Protein AF-A0A973PKT0-F1 (afdb_monomer_lite)

pLDDT: mean 96.77, std 3.78, range [69.0, 98.56]

Secondary structure (DSSP, 8-state):
--EEE--S-EE-GGG-EEEEEEESS-HHHHHHHHHHHT--GGGEETTEEEEEHHHHHHHHHTT-

Sequence (64 aa):
MTVLIDPPNWPGPRGLMWSHLVSDSSLEELHAFAERLGVPGRAFDRDHYDVPETVHSRAVSLGA

Radius of gyration: 10.76 Å; chains: 1; bounding box: 26×18×25 Å

Foldseek 3Di:
DAWDKDQQDPADPPRWGKIKIADPDDPVVQVVLCVVLVHDPVQDDPTIGIDTNVSVVVSVVVGD

Structure (mmCIF, N/CA/C/O backbone):
data_AF-A0A973PKT0-F1
#
_entry.id   AF-A0A973PKT0-F1
#
loop_
_atom_site.group_PDB
_atom_site.id
_atom_site.type_symbol
_atom_site.label_atom_id
_atom_site.label_alt_id
_atom_site.label_comp_id
_atom_site.label_asym_id
_atom_site.label_entity_id
_atom_site.label_seq_id
_atom_site.pdbx_PDB_ins_code
_atom_site.Cartn_x
_atom_site.Cartn_y
_atom_site.Cartn_z
_atom_site.occupancy
_atom_site.B_iso_or_equiv
_atom_site.auth_seq_id
_atom_site.auth_comp_id
_atom_site.auth_asym_id
_atom_site.auth_atom_id
_atom_site.pdbx_PDB_model_num
ATOM 1 N N . MET A 1 1 ? -12.836 6.942 7.604 1.00 69.00 1 MET A N 1
ATOM 2 C CA . MET A 1 1 ? -11.976 5.767 7.459 1.00 69.00 1 MET A CA 1
ATOM 3 C C . MET A 1 1 ? -11.990 5.444 5.994 1.00 69.00 1 MET A C 1
ATOM 5 O O . MET A 1 1 ? -13.019 5.026 5.464 1.00 69.00 1 MET A O 1
ATOM 9 N N . THR A 1 2 ? -10.918 5.865 5.347 1.00 93.31 2 THR A N 1
ATOM 10 C CA . THR A 1 2 ? -10.727 5.767 3.911 1.00 93.31 2 THR A CA 1
ATOM 11 C C . THR A 1 2 ? -9.283 5.362 3.710 1.00 93.31 2 THR A C 1
ATOM 13 O O . THR A 1 2 ? -8.368 6.005 4.233 1.00 93.31 2 THR A O 1
ATOM 16 N N . VAL A 1 3 ? -9.086 4.299 2.941 1.00 97.56 3 VAL A N 1
ATOM 17 C CA . VAL A 1 3 ? -7.768 3.974 2.416 1.00 97.56 3 VAL A CA 1
ATOM 18 C C . VAL A 1 3 ? -7.542 4.855 1.198 1.00 97.56 3 VAL A C 1
ATOM 20 O O . VAL A 1 3 ? -8.449 5.016 0.394 1.00 97.56 3 VAL A O 1
ATOM 23 N N . LEU A 1 4 ? -6.367 5.461 1.099 1.00 98.31 4 LEU A N 1
ATOM 24 C CA . LEU A 1 4 ? -5.982 6.328 -0.007 1.00 98.31 4 LEU A CA 1
ATOM 25 C C . LEU A 1 4 ? -4.756 5.731 -0.685 1.00 98.31 4 LEU A C 1
ATOM 27 O O . LEU A 1 4 ? -3.846 5.248 -0.006 1.00 98.31 4 LEU A O 1
ATOM 31 N N . ILE A 1 5 ? -4.722 5.803 -2.011 1.00 98.56 5 ILE A N 1
ATOM 32 C CA . ILE A 1 5 ? -3.544 5.479 -2.816 1.00 98.56 5 ILE A CA 1
ATOM 33 C C . ILE A 1 5 ? -3.159 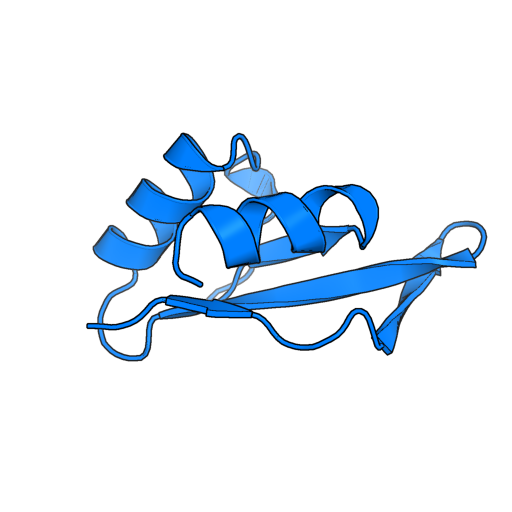6.673 -3.691 1.00 98.56 5 ILE A C 1
ATOM 35 O O . ILE A 1 5 ? -4.012 7.298 -4.324 1.00 98.56 5 ILE A O 1
ATOM 39 N N . ASP A 1 6 ? -1.874 7.014 -3.725 1.00 98.25 6 ASP A N 1
ATOM 40 C CA . ASP A 1 6 ? -1.358 8.023 -4.648 1.00 98.25 6 ASP A CA 1
ATOM 41 C C . ASP A 1 6 ? -1.069 7.426 -6.045 1.00 98.25 6 ASP A C 1
ATOM 43 O O . ASP A 1 6 ? -0.878 6.214 -6.205 1.00 98.25 6 ASP A O 1
ATOM 47 N N . PRO A 1 7 ? -1.035 8.253 -7.107 1.00 98.06 7 PRO A N 1
ATOM 48 C CA . PRO A 1 7 ? -0.604 7.789 -8.419 1.00 98.06 7 PRO A CA 1
ATOM 49 C C . PRO A 1 7 ? 0.822 7.221 -8.359 1.00 98.06 7 PRO A C 1
ATOM 51 O O . PRO A 1 7 ? 1.648 7.771 -7.632 1.00 98.06 7 PRO A O 1
ATOM 54 N N . PRO A 1 8 ? 1.155 6.203 -9.172 1.00 97.62 8 PRO A N 1
ATOM 55 C CA . PRO A 1 8 ? 2.481 5.600 -9.167 1.00 97.62 8 PRO A CA 1
ATOM 56 C C . PRO A 1 8 ? 3.512 6.586 -9.723 1.00 97.62 8 PRO A C 1
ATOM 58 O O . PRO A 1 8 ? 3.686 6.721 -10.935 1.00 97.62 8 PRO A O 1
ATOM 61 N N . ASN A 1 9 ? 4.167 7.318 -8.827 1.00 96.62 9 ASN A N 1
ATOM 62 C CA . ASN A 1 9 ? 5.073 8.419 -9.154 1.00 96.62 9 ASN A CA 1
ATOM 63 C C . ASN A 1 9 ? 6.438 8.298 -8.460 1.00 96.62 9 ASN A C 1
ATOM 65 O O . ASN A 1 9 ? 7.330 9.106 -8.731 1.00 96.62 9 ASN A O 1
ATOM 69 N N . TRP A 1 10 ? 6.617 7.289 -7.603 1.00 96.12 10 TRP A N 1
ATOM 70 C CA . TRP A 1 10 ? 7.861 7.065 -6.886 1.00 96.12 10 TRP A CA 1
ATOM 71 C C . TRP A 1 10 ? 8.768 6.083 -7.645 1.00 96.12 10 TRP A C 1
ATOM 73 O O . TRP A 1 10 ? 8.377 4.935 -7.877 1.00 96.12 10 TRP A O 1
ATOM 83 N N . PRO A 1 11 ? 9.980 6.490 -8.066 1.00 96.44 11 PRO A N 1
ATOM 84 C CA . PRO A 1 11 ? 10.841 5.647 -8.884 1.00 96.44 11 PRO A CA 1
ATOM 85 C C . PRO A 1 11 ? 11.475 4.520 -8.064 1.00 96.44 11 PRO A C 1
ATOM 87 O O . PRO A 1 11 ? 12.250 4.753 -7.137 1.00 96.44 11 PRO A O 1
ATOM 90 N N . GLY A 1 12 ? 11.200 3.281 -8.463 1.00 93.88 12 GLY A N 1
ATOM 91 C CA . GLY A 1 12 ? 11.799 2.082 -7.894 1.00 93.88 12 GLY A CA 1
ATOM 92 C C . GLY A 1 12 ? 12.792 1.374 -8.824 1.00 93.88 12 GLY A C 1
ATOM 93 O O . GLY A 1 12 ? 13.110 1.832 -9.928 1.00 93.88 12 GLY A O 1
ATOM 94 N N . PRO A 1 13 ? 13.311 0.211 -8.393 1.00 92.75 13 PRO A N 1
ATOM 95 C CA . PRO A 1 13 ? 14.268 -0.564 -9.172 1.00 92.75 13 PRO A CA 1
ATOM 96 C C . PRO A 1 13 ? 13.708 -0.974 -10.538 1.00 92.75 13 PRO A C 1
ATOM 98 O O . PRO A 1 13 ? 12.548 -1.364 -10.655 1.00 92.75 13 PRO A O 1
ATOM 101 N N . ARG A 1 14 ? 14.573 -0.982 -11.560 1.00 93.69 14 ARG A N 1
ATOM 102 C CA . ARG A 1 14 ? 14.246 -1.440 -12.927 1.00 93.69 14 ARG A CA 1
ATOM 103 C C . ARG A 1 14 ? 13.102 -0.660 -13.597 1.00 93.69 14 ARG A C 1
ATOM 105 O O . ARG A 1 14 ? 12.411 -1.215 -14.443 1.00 93.69 14 ARG A O 1
ATOM 112 N N . GLY A 1 15 ? 12.920 0.610 -13.234 1.00 94.69 15 GLY A N 1
ATOM 113 C CA . GLY A 1 15 ? 11.915 1.488 -13.842 1.00 94.69 15 GLY A CA 1
ATOM 114 C C . GLY A 1 15 ? 10.484 1.239 -13.367 1.00 94.69 15 GLY A C 1
ATOM 115 O O . GLY A 1 15 ? 9.571 1.840 -13.917 1.00 94.69 15 GLY A O 1
ATOM 116 N N . LEU A 1 16 ? 10.289 0.378 -12.363 1.00 96.19 16 LEU A N 1
ATOM 117 C CA . LEU A 1 16 ? 8.984 0.166 -11.749 1.00 96.19 16 LEU A CA 1
ATOM 118 C C . LEU A 1 16 ? 8.617 1.391 -10.911 1.00 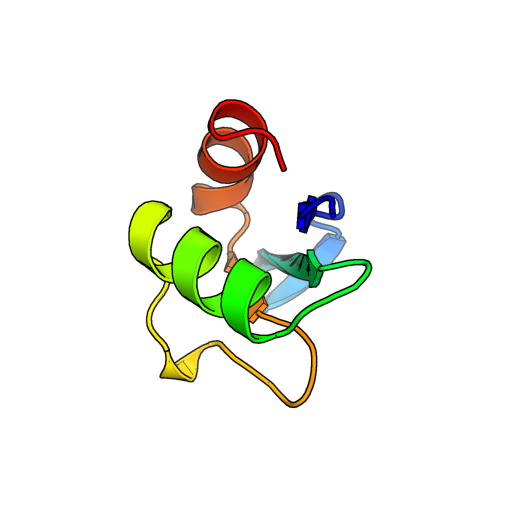96.19 16 LEU A C 1
ATOM 120 O O . LEU A 1 16 ? 9.397 1.775 -10.037 1.00 96.19 16 LEU A O 1
ATOM 124 N N . MET A 1 17 ? 7.444 1.971 -11.151 1.00 98.19 17 MET A N 1
ATOM 125 C CA . MET A 1 17 ? 6.917 3.035 -10.300 1.00 98.19 17 MET A CA 1
ATOM 126 C C . MET A 1 17 ? 6.176 2.452 -9.099 1.00 98.19 17 MET A C 1
ATOM 128 O O . MET A 1 17 ? 5.633 1.345 -9.156 1.00 98.19 17 MET A O 1
ATOM 132 N N . TRP A 1 18 ? 6.178 3.198 -8.004 1.00 98.06 18 TRP A N 1
ATOM 133 C CA . TRP A 1 18 ? 5.565 2.829 -6.738 1.00 98.06 18 TRP A CA 1
ATOM 134 C C . TRP A 1 18 ? 4.574 3.898 -6.294 1.00 98.06 18 TRP A C 1
ATOM 136 O O . TRP A 1 18 ? 4.707 5.074 -6.645 1.00 98.06 18 TRP A O 1
ATOM 146 N N . SER A 1 19 ? 3.594 3.428 -5.537 1.00 98.31 19 SER A N 1
ATOM 147 C CA . SER A 1 19 ? 2.578 4.202 -4.843 1.00 98.31 19 SER A CA 1
ATOM 148 C C . SER A 1 19 ? 2.656 3.907 -3.347 1.00 98.31 19 SER A C 1
ATOM 150 O O . SER A 1 19 ? 3.065 2.816 -2.942 1.00 98.31 19 SER A O 1
ATOM 152 N N . HIS A 1 20 ? 2.177 4.840 -2.545 1.00 98.31 20 HIS A N 1
ATOM 153 C CA . HIS A 1 20 ? 1.956 4.707 -1.120 1.00 98.31 20 HIS A CA 1
ATOM 154 C C . HIS A 1 20 ? 0.467 4.507 -0.855 1.00 98.31 20 HIS A C 1
ATOM 156 O O . HIS A 1 20 ? -0.393 5.248 -1.337 1.00 98.31 20 HIS A O 1
ATOM 162 N N . LEU A 1 21 ? 0.172 3.493 -0.055 1.00 98.38 21 LEU A N 1
ATOM 163 C CA . LEU A 1 21 ? -1.162 3.191 0.433 1.00 98.38 21 LEU A CA 1
ATOM 164 C C . LEU A 1 21 ? -1.233 3.556 1.918 1.00 98.38 21 LEU A C 1
ATOM 166 O O . LEU A 1 21 ? -0.447 3.041 2.717 1.00 98.38 21 LEU A O 1
ATOM 170 N N . VAL A 1 22 ? -2.176 4.417 2.290 1.00 98.38 22 VAL A N 1
ATOM 171 C CA . VAL A 1 22 ? -2.350 4.926 3.663 1.00 98.38 22 VAL A CA 1
ATOM 172 C C . VAL A 1 22 ? -3.798 4.792 4.118 1.00 98.38 22 VAL A C 1
ATOM 174 O O . VAL A 1 22 ? -4.701 4.702 3.293 1.00 98.38 22 VAL A O 1
ATOM 177 N N . SER A 1 23 ? -4.034 4.811 5.428 1.00 97.94 23 SER A N 1
ATOM 178 C CA . SER A 1 23 ? -5.363 5.078 5.992 1.00 97.94 23 SER A CA 1
ATOM 179 C C . SER A 1 23 ? -5.349 6.447 6.661 1.00 97.94 23 SER A C 1
ATOM 181 O O . SER A 1 23 ? -4.381 6.811 7.328 1.00 97.94 23 SER A O 1
ATOM 183 N N . ASP A 1 24 ? -6.439 7.197 6.507 1.00 95.12 24 ASP A N 1
ATOM 184 C CA . ASP A 1 24 ? -6.624 8.507 7.139 1.00 95.12 24 ASP A CA 1
ATOM 185 C C . ASP A 1 24 ? -6.865 8.440 8.659 1.00 95.12 24 ASP A C 1
ATOM 187 O O . ASP A 1 24 ? -6.931 9.477 9.323 1.00 95.12 24 ASP A O 1
ATOM 191 N N . SER A 1 25 ? -7.042 7.239 9.222 1.00 93.31 25 SER A N 1
ATOM 192 C CA . SER A 1 25 ? -7.559 7.089 10.587 1.00 93.31 25 SER A CA 1
ATOM 193 C C . SER A 1 25 ? -7.165 5.812 11.336 1.00 93.31 25 SER A C 1
ATOM 195 O O . SER A 1 25 ? -7.299 5.802 12.561 1.00 93.31 25 SER A O 1
ATOM 197 N N . SER A 1 26 ? -6.689 4.743 10.680 1.00 96.00 26 SER A N 1
ATOM 198 C CA . SER A 1 26 ? -6.333 3.492 11.373 1.00 96.00 26 SER A CA 1
ATOM 199 C C . SER A 1 26 ? -5.326 2.606 10.631 1.00 96.00 26 SER A C 1
ATOM 201 O O . SER A 1 26 ? -5.541 2.203 9.490 1.00 96.00 26 SER A O 1
ATOM 203 N N . LEU A 1 27 ? -4.270 2.177 11.335 1.00 97.69 27 LEU A N 1
ATOM 204 C CA . LEU A 1 27 ? -3.357 1.145 10.827 1.00 97.69 27 LEU A CA 1
ATOM 205 C C . LEU A 1 27 ? -4.031 -0.227 10.707 1.00 97.69 27 LEU A C 1
ATOM 207 O O . LEU A 1 27 ? -3.700 -0.988 9.806 1.00 97.69 27 LEU A O 1
ATOM 211 N N . GLU A 1 28 ? -4.998 -0.546 11.569 1.00 97.62 28 GLU A N 1
ATOM 212 C CA . GLU A 1 28 ? -5.737 -1.812 11.484 1.00 97.62 28 GLU A CA 1
ATOM 213 C C . GLU A 1 28 ? -6.547 -1.892 10.183 1.00 97.62 28 GLU A C 1
ATOM 215 O O . GLU A 1 28 ? -6.516 -2.912 9.493 1.00 97.62 28 GLU A O 1
ATOM 220 N N . GLU A 1 29 ? -7.199 -0.787 9.799 1.00 96.75 29 GLU A N 1
ATOM 221 C CA . GLU A 1 29 ? -7.880 -0.673 8.505 1.00 96.75 29 GLU A CA 1
ATOM 222 C C . GLU A 1 29 ? -6.888 -0.844 7.351 1.00 96.75 29 GLU A C 1
ATOM 224 O O . GLU A 1 29 ? -7.144 -1.612 6.420 1.00 96.75 29 GLU A O 1
ATOM 229 N N . LEU A 1 30 ? -5.741 -0.163 7.431 1.00 98.31 30 LEU A N 1
ATOM 230 C CA . LEU A 1 30 ? -4.708 -0.235 6.406 1.00 98.31 30 LEU A CA 1
ATOM 231 C C . LEU A 1 30 ? -4.180 -1.667 6.227 1.00 98.31 30 LEU A C 1
ATOM 233 O O . LEU A 1 30 ? -4.077 -2.149 5.097 1.00 98.31 30 LEU A O 1
ATOM 237 N N . HIS A 1 31 ? -3.896 -2.377 7.321 1.00 98.25 31 HIS A N 1
ATOM 238 C CA . HIS A 1 31 ? -3.439 -3.767 7.280 1.00 98.25 31 HIS A CA 1
ATOM 239 C C . HIS A 1 31 ? -4.499 -4.701 6.683 1.00 98.25 31 HIS A C 1
ATOM 241 O O . HIS A 1 31 ? -4.181 -5.505 5.804 1.00 98.25 31 HIS A O 1
ATOM 247 N N . ALA A 1 32 ? -5.763 -4.562 7.094 1.00 97.88 32 ALA A N 1
ATOM 248 C CA . ALA A 1 32 ? -6.861 -5.366 6.561 1.00 97.88 32 ALA A CA 1
ATOM 249 C C . ALA A 1 32 ? -7.086 -5.114 5.059 1.00 97.88 32 ALA A C 1
ATOM 251 O O . ALA A 1 32 ? -7.359 -6.040 4.289 1.00 97.88 32 ALA A O 1
ATOM 252 N N . PHE A 1 33 ? -6.951 -3.864 4.610 1.00 98.06 33 PHE A N 1
ATOM 253 C CA . PHE A 1 33 ? -7.036 -3.535 3.192 1.00 98.06 33 PHE A CA 1
ATOM 254 C C . PHE A 1 33 ? -5.855 -4.113 2.404 1.00 98.06 33 PHE A C 1
ATOM 256 O O . PHE A 1 33 ? -6.067 -4.721 1.352 1.00 98.06 33 PHE A O 1
ATOM 263 N N . ALA A 1 34 ? -4.626 -3.981 2.909 1.00 98.25 34 ALA A N 1
ATOM 264 C CA . ALA A 1 34 ? -3.430 -4.529 2.272 1.00 98.25 34 ALA A CA 1
ATOM 265 C C . ALA A 1 34 ? -3.512 -6.059 2.116 1.00 98.25 34 ALA A C 1
ATOM 267 O O . ALA A 1 34 ? -3.180 -6.588 1.052 1.00 98.25 34 ALA A O 1
ATOM 268 N N . GLU A 1 35 ? -4.042 -6.765 3.119 1.00 98.06 35 GLU A N 1
ATOM 269 C CA . GLU A 1 35 ? -4.298 -8.206 3.047 1.00 98.06 35 GLU A CA 1
ATOM 270 C C . GLU A 1 35 ? -5.294 -8.550 1.927 1.00 98.06 35 GLU A C 1
ATOM 272 O O . GLU A 1 35 ? -5.011 -9.401 1.080 1.00 98.06 35 GLU A O 1
ATOM 277 N N . ARG A 1 36 ? -6.422 -7.830 1.838 1.00 97.88 36 ARG A N 1
ATOM 278 C CA . ARG A 1 36 ? -7.415 -7.997 0.756 1.00 97.88 36 ARG A CA 1
ATOM 279 C C . ARG A 1 36 ? -6.842 -7.685 -0.630 1.00 97.88 36 ARG A C 1
ATOM 281 O O . ARG A 1 36 ? -7.215 -8.326 -1.621 1.00 97.88 36 ARG A O 1
ATOM 288 N N . LEU A 1 37 ? -5.940 -6.710 -0.716 1.00 98.00 37 LEU A N 1
ATOM 289 C CA . LEU A 1 37 ? -5.216 -6.361 -1.938 1.00 98.00 37 LEU A CA 1
ATOM 290 C C . LEU A 1 37 ? -4.161 -7.424 -2.306 1.00 98.00 37 LEU A C 1
ATOM 292 O O . LEU A 1 37 ? -3.772 -7.522 -3.470 1.00 98.00 37 LEU A O 1
ATOM 296 N N . GLY A 1 38 ? -3.754 -8.277 -1.363 1.00 97.69 38 GLY A N 1
ATOM 297 C CA . GLY A 1 38 ? -2.701 -9.280 -1.540 1.00 97.69 38 GLY A CA 1
ATOM 298 C C . GLY A 1 38 ? -1.288 -8.701 -1.430 1.00 97.69 38 GLY A C 1
ATOM 299 O O . GLY A 1 38 ? -0.341 -9.292 -1.951 1.00 97.69 38 GLY A O 1
ATOM 300 N N . VAL A 1 39 ? -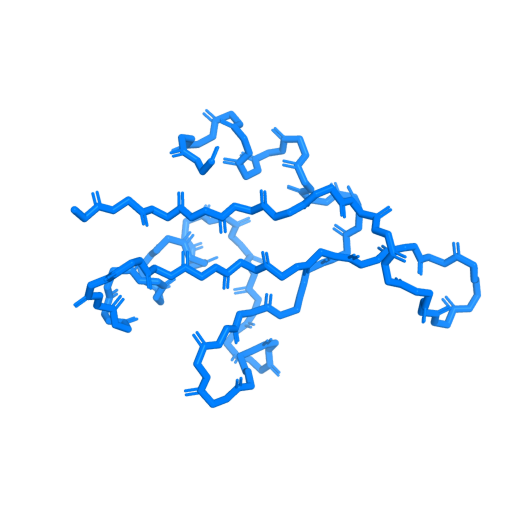1.142 -7.541 -0.787 1.00 97.62 39 VAL A N 1
ATOM 301 C CA . VAL A 1 39 ? 0.151 -6.907 -0.517 1.00 97.62 39 VAL A CA 1
ATOM 302 C C . VAL A 1 39 ? 0.768 -7.565 0.720 1.00 97.62 39 VAL A C 1
ATOM 304 O O . VAL A 1 39 ? 0.102 -7.709 1.745 1.00 97.62 39 VAL A O 1
ATOM 307 N N . PRO A 1 40 ? 2.038 -7.998 0.661 1.00 96.94 40 PRO A N 1
ATOM 308 C CA . PRO A 1 40 ? 2.663 -8.672 1.788 1.00 96.94 40 PRO A CA 1
ATOM 309 C C . PRO A 1 40 ? 2.928 -7.696 2.939 1.00 96.94 40 PRO A C 1
ATOM 311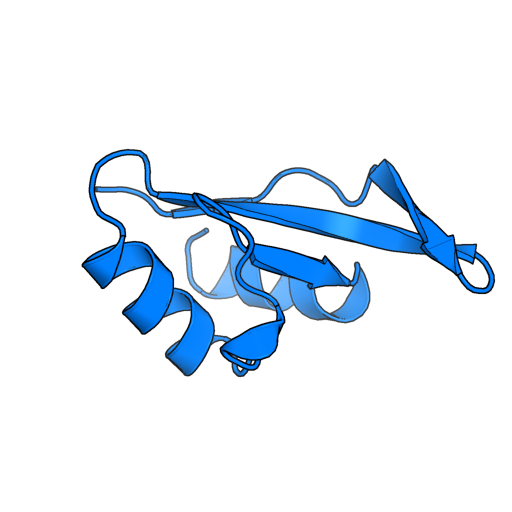 O O . PRO A 1 40 ? 3.382 -6.580 2.713 1.00 96.94 40 PRO A O 1
ATOM 314 N N . GLY A 1 41 ? 2.779 -8.155 4.186 1.00 97.19 41 GLY A N 1
ATOM 315 C CA . GLY A 1 41 ? 3.027 -7.336 5.384 1.00 97.19 41 GLY A CA 1
ATOM 316 C C . GLY A 1 41 ? 4.415 -6.679 5.451 1.00 97.19 41 GLY A C 1
ATOM 317 O O . GLY A 1 41 ? 4.548 -5.604 6.013 1.00 97.19 41 GLY A O 1
ATOM 318 N N . ARG A 1 42 ? 5.441 -7.267 4.815 1.00 97.44 42 ARG A N 1
ATOM 319 C CA . ARG A 1 42 ? 6.796 -6.678 4.733 1.00 97.44 42 ARG A CA 1
ATOM 320 C C . ARG A 1 42 ? 6.886 -5.387 3.909 1.00 97.44 42 ARG A C 1
ATOM 322 O O . ARG A 1 42 ? 7.945 -4.778 3.896 1.00 97.44 42 ARG A O 1
ATOM 329 N N . ALA A 1 43 ? 5.845 -5.062 3.143 1.00 97.44 43 ALA A N 1
ATOM 330 C CA . ALA A 1 43 ? 5.762 -3.825 2.376 1.00 97.44 43 ALA A CA 1
ATOM 331 C C . ALA A 1 43 ? 5.239 -2.651 3.220 1.00 97.44 43 ALA A C 1
ATOM 333 O O . ALA A 1 43 ? 5.168 -1.539 2.719 1.00 97.44 43 ALA A O 1
ATOM 334 N N . PHE A 1 44 ? 4.862 -2.902 4.478 1.00 98.50 44 PHE A N 1
ATOM 335 C CA . PHE A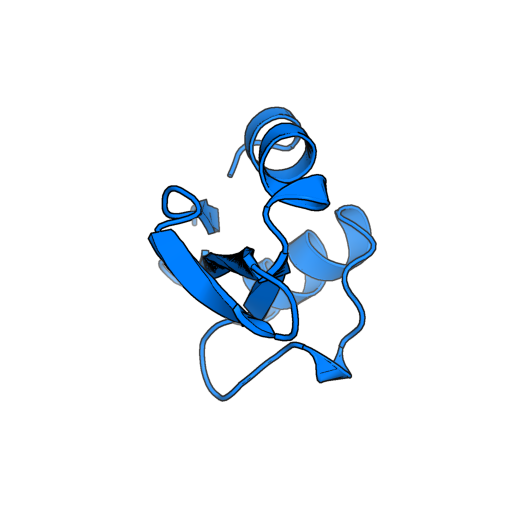 1 44 ? 4.529 -1.855 5.429 1.00 98.50 44 PHE A CA 1
ATOM 336 C C . PHE A 1 44 ? 5.800 -1.172 5.946 1.00 98.50 44 PHE A C 1
ATOM 338 O O . PHE A 1 44 ? 6.684 -1.852 6.475 1.00 98.50 44 PHE A O 1
ATOM 345 N N . ASP A 1 45 ? 5.853 0.155 5.863 1.00 97.38 45 ASP A N 1
ATOM 346 C CA . ASP A 1 45 ? 6.883 0.984 6.487 1.00 97.38 45 ASP A CA 1
ATOM 347 C C . ASP A 1 45 ? 6.240 2.060 7.368 1.00 97.38 45 ASP A C 1
ATOM 349 O O . ASP A 1 45 ? 5.752 3.075 6.882 1.00 97.38 45 ASP A O 1
ATOM 353 N N . ARG A 1 46 ? 6.270 1.821 8.688 1.00 96.31 46 ARG A N 1
ATOM 354 C CA . ARG A 1 46 ? 5.806 2.689 9.796 1.00 96.31 46 ARG A CA 1
ATOM 355 C C . ARG A 1 46 ? 4.333 3.096 9.779 1.00 96.31 46 ARG A C 1
ATOM 357 O O . ARG A 1 46 ? 3.664 2.894 10.789 1.00 96.31 46 ARG A O 1
ATOM 364 N N . ASP A 1 47 ? 3.858 3.701 8.704 1.00 97.50 47 ASP A N 1
ATOM 365 C CA . ASP A 1 47 ? 2.535 4.309 8.570 1.00 97.50 47 ASP A CA 1
ATOM 366 C C . ASP A 1 47 ? 1.864 4.064 7.208 1.00 97.50 47 ASP A C 1
ATOM 368 O O . ASP A 1 47 ? 0.675 4.348 7.062 1.00 97.50 47 ASP A O 1
ATOM 372 N N . HIS A 1 48 ? 2.572 3.486 6.237 1.00 98.56 48 HIS A N 1
ATOM 373 C CA . HIS A 1 48 ? 2.059 3.235 4.890 1.00 98.56 48 HIS A CA 1
ATOM 374 C C . HIS A 1 48 ? 2.518 1.880 4.346 1.00 98.56 48 HIS A C 1
ATOM 376 O O . HIS A 1 48 ? 3.408 1.234 4.899 1.00 98.56 48 HIS A O 1
ATOM 382 N N . TYR A 1 49 ? 1.903 1.438 3.250 1.00 98.56 49 TYR A N 1
ATOM 383 C CA . TYR A 1 49 ? 2.438 0.363 2.418 1.00 98.56 49 TYR A CA 1
ATOM 384 C C . TYR A 1 49 ? 3.014 0.921 1.124 1.00 98.56 49 TYR A C 1
ATOM 386 O O . TYR A 1 49 ? 2.320 1.636 0.402 1.00 98.56 49 TYR A O 1
ATOM 394 N N . ASP A 1 50 ? 4.224 0.489 0.785 1.00 97.88 50 ASP A N 1
ATOM 395 C CA . ASP A 1 50 ? 4.791 0.665 -0.547 1.00 97.88 50 ASP A CA 1
ATOM 396 C C . ASP A 1 50 ? 4.235 -0.401 -1.489 1.00 97.88 50 ASP A C 1
ATOM 398 O O . ASP A 1 50 ? 4.426 -1.608 -1.293 1.00 97.88 50 ASP A O 1
ATOM 402 N N . VAL A 1 51 ? 3.554 0.026 -2.549 1.00 97.56 51 VAL A N 1
ATOM 403 C CA . VAL A 1 51 ? 2.941 -0.882 -3.519 1.00 97.56 51 VAL A CA 1
ATOM 404 C C . VAL A 1 51 ? 3.396 -0.564 -4.946 1.00 97.56 51 VAL A C 1
ATOM 406 O O . VAL A 1 51 ? 3.460 0.600 -5.332 1.00 97.56 51 VAL A O 1
ATOM 409 N N . PRO A 1 52 ? 3.726 -1.573 -5.771 1.00 97.38 52 PRO A N 1
ATOM 410 C CA . PRO A 1 52 ? 4.148 -1.325 -7.146 1.00 97.38 52 PRO A CA 1
ATOM 411 C C . PRO A 1 52 ? 2.970 -0.889 -8.028 1.00 97.38 52 PRO A C 1
ATOM 413 O O . PRO A 1 52 ? 1.837 -1.329 -7.822 1.00 97.38 52 PRO A O 1
ATOM 416 N N . GLU A 1 53 ? 3.236 -0.130 -9.093 1.00 97.75 53 GLU A N 1
ATOM 417 C CA . GLU A 1 53 ? 2.226 0.357 -10.054 1.00 97.75 53 GLU A CA 1
ATOM 418 C C . GLU A 1 53 ? 1.298 -0.754 -10.581 1.00 97.75 53 GLU A C 1
ATOM 420 O O . GLU A 1 53 ? 0.119 -0.533 -10.850 1.00 97.75 53 GLU A O 1
ATOM 425 N N . THR A 1 54 ? 1.803 -1.990 -10.646 1.00 96.75 54 THR A N 1
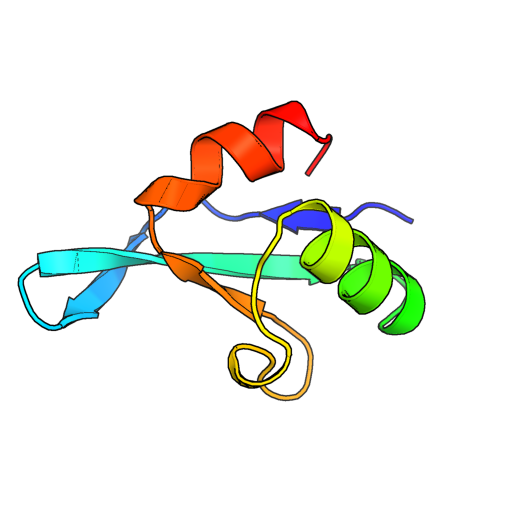ATOM 426 C CA . THR A 1 54 ? 1.065 -3.181 -11.083 1.00 96.75 54 THR A CA 1
ATOM 427 C C . THR A 1 54 ? -0.151 -3.529 -10.219 1.00 96.75 54 THR A C 1
ATOM 429 O O . THR A 1 54 ? -1.031 -4.245 -10.692 1.00 96.75 54 THR A O 1
ATOM 432 N N . VAL A 1 55 ? -0.220 -3.066 -8.964 1.00 97.12 55 VAL A N 1
ATOM 433 C CA . VAL A 1 55 ? -1.374 -3.300 -8.071 1.00 97.12 55 VAL A CA 1
ATOM 434 C C . VAL A 1 55 ? -2.261 -2.068 -7.885 1.00 97.12 55 VAL A C 1
ATOM 436 O O . VAL A 1 55 ? -3.346 -2.196 -7.317 1.00 97.12 55 VAL A O 1
ATOM 439 N N . HIS A 1 56 ? -1.866 -0.906 -8.413 1.00 98.06 56 HIS A N 1
ATOM 440 C CA . HIS A 1 56 ? -2.590 0.355 -8.241 1.00 98.06 56 HIS A CA 1
ATOM 441 C C . HIS A 1 56 ? -4.044 0.269 -8.737 1.00 98.06 56 HIS A C 1
ATOM 443 O O . HIS A 1 56 ? -4.977 0.595 -8.010 1.00 98.06 56 HIS A O 1
ATOM 449 N N . SER A 1 57 ? -4.273 -0.247 -9.951 1.00 98.19 57 SER A N 1
ATOM 450 C CA . SER A 1 57 ? -5.630 -0.374 -10.514 1.00 98.19 57 SER A CA 1
ATOM 451 C C . SER A 1 57 ? -6.548 -1.272 -9.677 1.00 98.19 57 SER A C 1
ATOM 453 O O . SER A 1 57 ? -7.747 -1.006 -9.556 1.00 98.19 57 SER A O 1
ATOM 455 N N . ARG A 1 58 ? -5.989 -2.319 -9.057 1.00 98.38 58 ARG A N 1
ATOM 456 C CA . ARG A 1 58 ? -6.720 -3.200 -8.143 1.00 98.38 58 ARG A CA 1
ATOM 457 C C . ARG A 1 58 ? -7.028 -2.500 -6.821 1.00 98.38 58 ARG A C 1
ATOM 459 O O . ARG A 1 58 ? -8.130 -2.685 -6.320 1.00 98.38 58 ARG A O 1
ATOM 466 N N . ALA A 1 59 ? -6.103 -1.704 -6.284 1.00 98.25 59 ALA A N 1
ATOM 467 C CA . ALA A 1 59 ? -6.342 -0.906 -5.081 1.00 98.25 59 ALA A CA 1
ATOM 468 C C . ALA A 1 59 ? -7.516 0.064 -5.290 1.00 98.25 59 ALA A C 1
ATOM 470 O O . ALA A 1 59 ? -8.482 0.010 -4.533 1.00 98.25 59 ALA A O 1
ATOM 471 N N . VAL A 1 60 ? -7.506 0.823 -6.391 1.00 98.31 60 VAL A N 1
ATOM 472 C CA . VAL A 1 60 ? -8.613 1.726 -6.764 1.00 98.31 60 VAL A CA 1
ATOM 473 C C . VAL A 1 60 ? -9.932 0.962 -6.920 1.00 98.31 60 VAL A C 1
ATOM 475 O O . VAL A 1 60 ? -10.971 1.367 -6.409 1.00 98.31 60 VAL A O 1
ATOM 478 N N . SER A 1 61 ? -9.905 -0.207 -7.567 1.00 98.12 61 SER A N 1
ATOM 479 C CA . SER A 1 61 ? -11.109 -1.041 -7.732 1.00 98.12 61 SER A CA 1
ATOM 480 C C . SER A 1 61 ? -11.655 -1.596 -6.408 1.00 98.12 61 SER A C 1
ATOM 482 O O . SER A 1 61 ? -12.832 -1.944 -6.329 1.00 98.12 61 SER A O 1
ATOM 484 N N . LEU A 1 62 ? -10.815 -1.705 -5.373 1.00 97.38 62 LEU A N 1
ATOM 485 C CA . LEU A 1 62 ? -11.201 -2.113 -4.019 1.00 97.38 62 LEU A CA 1
ATOM 486 C C . LEU A 1 62 ? -11.673 -0.938 -3.147 1.00 97.38 62 LEU A C 1
ATOM 488 O O . LEU A 1 62 ? -12.102 -1.180 -2.016 1.00 97.38 62 LEU A O 1
ATOM 492 N N . GLY A 1 63 ? -11.643 0.289 -3.677 1.00 96.50 63 GLY A N 1
ATOM 493 C CA . GLY A 1 63 ? -12.129 1.496 -3.014 1.00 96.50 63 GLY A CA 1
ATOM 494 C C . GLY A 1 63 ? -11.061 2.296 -2.271 1.00 96.50 63 GLY A C 1
ATOM 495 O O . GLY A 1 63 ? -11.435 3.035 -1.363 1.00 96.50 63 GLY A O 1
ATOM 496 N N . ALA A 1 64 ? -9.780 2.117 -2.619 1.00 94.81 64 ALA A N 1
ATOM 497 C CA . ALA A 1 64 ? -8.734 3.083 -2.271 1.00 94.81 64 ALA A CA 1
ATOM 498 C C . ALA A 1 64 ? -8.751 4.315 -3.191 1.00 94.81 64 ALA A C 1
ATOM 500 O O . ALA A 1 64 ? -9.289 4.196 -4.319 1.00 94.81 64 ALA A O 1
#